Protein AF-Q8NNE2-F1 (afdb_monomer_lite)

Structure (mmCIF, N/CA/C/O backbone):
data_AF-Q8NNE2-F1
#
_entry.id   AF-Q8NNE2-F1
#
loop_
_atom_site.group_PDB
_atom_site.id
_atom_site.type_symbol
_atom_site.label_atom_id
_atom_site.label_alt_id
_atom_site.label_comp_id
_atom_site.label_asym_id
_atom_site.label_entity_id
_atom_site.label_seq_id
_atom_site.pdbx_PDB_ins_code
_atom_site.Cartn_x
_atom_site.Cartn_y
_atom_site.Cartn_z
_atom_site.occupancy
_atom_site.B_iso_or_equiv
_atom_site.auth_seq_id
_atom_site.auth_comp_id
_atom_site.auth_asym_id
_atom_site.auth_atom_id
_atom_site.pdbx_PDB_model_num
ATOM 1 N N . MET A 1 1 ? -17.918 -18.522 3.616 1.00 35.72 1 MET A N 1
ATOM 2 C CA . MET A 1 1 ? -18.935 -18.462 2.529 1.00 35.72 1 MET A CA 1
ATOM 3 C C . MET A 1 1 ? -20.181 -17.608 2.836 1.00 35.72 1 MET A C 1
ATOM 5 O O . MET A 1 1 ? -21.052 -17.502 1.987 1.00 35.72 1 MET A O 1
ATOM 9 N N . VAL A 1 2 ? -20.264 -16.925 3.989 1.00 32.44 2 VAL A N 1
ATOM 10 C CA . VAL A 1 2 ? -21.340 -15.948 4.290 1.00 32.44 2 VAL A CA 1
ATOM 11 C C . VAL A 1 2 ? -21.138 -14.619 3.533 1.00 32.44 2 VAL A C 1
ATOM 13 O O . VAL A 1 2 ? -22.090 -13.892 3.271 1.00 32.44 2 VAL A O 1
ATOM 16 N N . GLY A 1 3 ? -19.905 -14.327 3.098 1.00 35.28 3 GLY A N 1
ATOM 17 C CA . GLY A 1 3 ? -19.553 -13.096 2.382 1.00 35.28 3 GLY A CA 1
ATOM 18 C C . GLY A 1 3 ? -20.100 -12.976 0.953 1.00 35.28 3 GLY A C 1
ATOM 19 O O . GLY A 1 3 ? -20.358 -11.860 0.514 1.00 35.28 3 GLY A O 1
ATOM 20 N N . ILE A 1 4 ? -20.339 -14.090 0.246 1.00 35.59 4 ILE A N 1
ATOM 21 C CA . ILE A 1 4 ? -20.745 -14.058 -1.175 1.00 35.59 4 ILE A CA 1
ATOM 22 C C . ILE A 1 4 ? -22.215 -13.630 -1.327 1.00 35.59 4 ILE A C 1
ATOM 24 O O . ILE A 1 4 ? -22.552 -12.888 -2.245 1.00 35.59 4 ILE A O 1
ATOM 28 N N . ALA A 1 5 ? -23.087 -14.001 -0.384 1.00 35.62 5 ALA A N 1
ATOM 29 C CA . ALA A 1 5 ? -24.470 -13.521 -0.377 1.00 35.62 5 ALA A CA 1
ATOM 30 C C . ALA A 1 5 ? -24.609 -12.098 0.197 1.00 35.62 5 ALA A C 1
ATOM 32 O O . ALA A 1 5 ? -25.455 -11.330 -0.255 1.00 35.62 5 ALA A O 1
ATOM 33 N N . TYR A 1 6 ? -23.728 -11.708 1.127 1.00 37.75 6 TYR A N 1
ATOM 34 C CA . TYR A 1 6 ? -23.683 -10.364 1.729 1.00 37.75 6 TYR A CA 1
ATOM 35 C C . TYR A 1 6 ? -23.228 -9.259 0.758 1.00 37.75 6 TYR A C 1
ATOM 37 O O . TYR A 1 6 ? -23.426 -8.066 1.005 1.00 37.75 6 TYR A O 1
ATOM 45 N N . ALA A 1 7 ? -22.587 -9.642 -0.348 1.00 40.00 7 ALA A N 1
ATOM 46 C CA . ALA A 1 7 ? -22.127 -8.728 -1.387 1.00 40.00 7 ALA A CA 1
ATOM 47 C C . ALA A 1 7 ? -23.235 -8.306 -2.372 1.00 40.00 7 ALA A C 1
ATOM 49 O O . ALA A 1 7 ? -23.066 -7.302 -3.055 1.00 40.00 7 ALA A O 1
ATOM 50 N N . ARG A 1 8 ? -24.359 -9.038 -2.450 1.00 37.47 8 ARG A N 1
ATOM 51 C CA . ARG A 1 8 ? -25.297 -8.942 -3.587 1.00 37.47 8 ARG A CA 1
ATOM 52 C C . ARG A 1 8 ? -26.557 -8.094 -3.363 1.00 37.47 8 ARG A C 1
ATOM 54 O O . ARG A 1 8 ? -27.291 -7.894 -4.323 1.00 37.47 8 ARG A O 1
ATOM 61 N N . PHE A 1 9 ? -26.798 -7.582 -2.151 1.00 41.16 9 PHE A N 1
ATOM 62 C CA . PHE A 1 9 ? -27.976 -6.757 -1.823 1.00 41.16 9 PHE A CA 1
ATOM 63 C C . PHE A 1 9 ? -27.581 -5.516 -0.994 1.00 41.16 9 PHE A C 1
ATOM 65 O O . PHE A 1 9 ? -27.522 -5.599 0.234 1.00 41.16 9 PHE A O 1
ATOM 72 N N . PRO A 1 10 ? -27.252 -4.383 -1.641 1.00 43.00 10 PRO A N 1
ATOM 73 C CA . PRO A 1 10 ? -26.820 -3.158 -0.961 1.00 43.00 10 PRO A CA 1
ATOM 74 C C . PRO A 1 10 ? -27.948 -2.436 -0.200 1.00 43.00 10 PRO A C 1
ATOM 76 O O . PRO A 1 10 ? -27.681 -1.873 0.856 1.00 43.00 10 PRO A O 1
ATOM 79 N N . ASP A 1 11 ? -29.201 -2.526 -0.654 1.00 38.94 11 ASP A N 1
ATOM 80 C CA . ASP A 1 11 ? -30.321 -1.732 -0.108 1.00 38.94 11 ASP A CA 1
ATOM 81 C C . ASP A 1 11 ? -30.842 -2.207 1.261 1.00 38.94 11 ASP A C 1
ATOM 83 O O . ASP A 1 11 ? -31.672 -1.549 1.884 1.00 38.94 11 ASP A O 1
ATOM 87 N N . THR A 1 12 ? -30.368 -3.355 1.749 1.00 38.16 12 THR A N 1
ATOM 88 C CA . THR A 1 12 ? -30.750 -3.919 3.057 1.00 38.16 12 THR A CA 1
ATOM 89 C C . THR A 1 12 ? -29.580 -3.974 4.039 1.00 38.16 12 THR A C 1
ATOM 91 O O . THR A 1 12 ? -29.649 -4.689 5.041 1.00 38.16 12 THR A O 1
ATOM 94 N N . ARG A 1 13 ? -28.472 -3.288 3.733 1.00 43.78 13 ARG A N 1
ATOM 95 C CA . ARG A 1 13 ? -27.286 -3.261 4.590 1.00 43.78 13 ARG A CA 1
ATOM 96 C C . ARG A 1 13 ? -27.500 -2.337 5.781 1.00 43.78 13 ARG A C 1
ATOM 98 O O . ARG A 1 13 ? -27.656 -1.133 5.629 1.00 43.78 13 ARG A O 1
ATOM 105 N N . ASP A 1 14 ? -27.442 -2.921 6.970 1.00 39.22 14 ASP A N 1
ATOM 106 C CA . ASP A 1 14 ? -27.095 -2.188 8.179 1.00 39.22 14 ASP A CA 1
ATOM 107 C C . ASP A 1 14 ? -25.597 -2.403 8.431 1.00 39.22 14 ASP A C 1
ATOM 109 O O . ASP A 1 14 ? -25.171 -3.439 8.953 1.00 39.22 14 ASP A O 1
ATOM 113 N N . ASP A 1 15 ? -24.792 -1.433 7.998 1.00 42.75 15 ASP A N 1
ATOM 114 C CA . ASP A 1 15 ? -23.329 -1.459 8.097 1.00 42.75 15 ASP A CA 1
ATOM 115 C C . ASP A 1 15 ? -22.826 -1.397 9.557 1.00 42.75 15 ASP A C 1
ATOM 117 O O . ASP A 1 15 ? -21.630 -1.551 9.812 1.00 42.75 15 ASP A O 1
ATOM 121 N N . SER A 1 16 ? -23.726 -1.224 10.537 1.00 36.22 16 SER A N 1
ATOM 122 C CA . SER A 1 16 ? -23.410 -1.312 11.969 1.00 36.22 16 SER A CA 1
ATOM 123 C C . SER A 1 16 ? -23.377 -2.752 12.503 1.00 36.22 16 SER A C 1
ATOM 125 O O . SER A 1 16 ? -22.925 -3.003 13.629 1.00 36.22 16 SER A O 1
ATOM 127 N N . ILE A 1 17 ? -23.824 -3.730 11.707 1.00 36.81 17 ILE A N 1
ATOM 128 C CA . ILE A 1 17 ? -23.898 -5.133 12.110 1.00 36.81 17 ILE A CA 1
ATOM 129 C C . ILE A 1 17 ? -22.646 -5.866 11.626 1.00 36.81 17 ILE A C 1
ATOM 131 O O . ILE A 1 17 ? -22.472 -6.156 10.444 1.00 36.81 17 ILE A O 1
ATOM 135 N N . SER A 1 18 ? -21.772 -6.230 12.567 1.00 39.19 18 SER A N 1
ATOM 136 C CA . SER A 1 18 ? -20.627 -7.094 12.272 1.00 39.19 18 SER A CA 1
ATOM 137 C C . SER A 1 18 ? -21.086 -8.405 11.610 1.00 39.19 18 SER A C 1
ATOM 139 O O . SER A 1 18 ? -22.116 -8.974 11.982 1.00 39.19 18 SER A O 1
ATOM 141 N N . ARG A 1 19 ? -20.312 -8.937 10.649 1.00 41.41 19 ARG A N 1
ATOM 142 C CA . ARG A 1 19 ? -20.626 -10.207 9.951 1.00 41.41 19 ARG A CA 1
ATOM 143 C C . ARG A 1 19 ? -20.931 -11.365 10.919 1.00 41.41 19 ARG A C 1
ATOM 145 O O . ARG A 1 19 ? -21.767 -12.209 10.612 1.00 41.41 19 ARG A O 1
ATOM 152 N N . GLY A 1 20 ? -20.331 -11.363 12.113 1.00 37.78 20 GLY A N 1
ATOM 153 C CA . GLY A 1 20 ? -20.638 -12.306 13.196 1.00 37.78 20 GLY A CA 1
ATOM 154 C C . GLY A 1 20 ? -22.042 -12.141 13.796 1.00 37.78 20 GLY A C 1
ATOM 155 O O . GLY A 1 20 ? -22.729 -13.136 14.019 1.00 37.78 20 GLY A O 1
ATOM 156 N N . LYS A 1 21 ? -22.532 -10.906 13.985 1.00 39.72 21 LYS A N 1
ATOM 157 C CA . LYS A 1 21 ? -23.932 -10.658 14.376 1.00 39.72 21 LYS A CA 1
ATOM 158 C C . LYS A 1 21 ? -24.904 -11.045 13.264 1.00 39.72 21 LYS A C 1
ATOM 160 O O . LYS A 1 21 ? -25.947 -11.614 13.562 1.00 39.72 21 LYS A O 1
ATOM 165 N N . ALA A 1 22 ? -24.550 -10.799 12.004 1.00 43.94 22 ALA A N 1
ATOM 166 C CA . ALA A 1 22 ? -25.365 -11.197 10.861 1.00 43.94 22 ALA A CA 1
ATOM 167 C C . ALA A 1 22 ? -25.487 -12.724 10.732 1.00 43.94 22 ALA A C 1
ATOM 169 O O . ALA A 1 22 ? -26.582 -13.246 10.529 1.00 43.94 22 ALA A O 1
ATOM 170 N N . ARG A 1 23 ? -24.378 -13.448 10.934 1.00 44.88 23 ARG A N 1
ATOM 171 C CA . ARG A 1 23 ? -24.356 -14.915 10.995 1.00 44.88 23 ARG A CA 1
ATOM 172 C C . ARG A 1 23 ? -25.161 -15.440 12.186 1.00 44.88 23 ARG A C 1
ATOM 174 O O . ARG A 1 23 ? -26.013 -16.297 11.992 1.00 44.88 23 ARG A O 1
ATOM 181 N N . SER A 1 24 ? -24.990 -14.864 13.379 1.00 43.31 24 SER A N 1
ATOM 182 C CA . SER A 1 24 ? -25.758 -15.253 14.572 1.00 43.31 24 SER A CA 1
ATOM 183 C C . SER A 1 24 ? -27.263 -14.969 14.425 1.00 43.31 24 SER A C 1
ATOM 185 O O . SER A 1 24 ? -28.088 -15.762 14.872 1.00 43.31 24 SER A O 1
ATOM 187 N N . ALA A 1 25 ? -27.645 -13.878 13.755 1.00 46.97 25 ALA A N 1
ATOM 188 C CA . ALA A 1 25 ? -29.040 -13.558 13.444 1.00 46.97 25 ALA A CA 1
ATOM 189 C C . ALA A 1 25 ? -29.642 -14.517 12.400 1.00 46.97 25 ALA A C 1
ATOM 191 O O . ALA A 1 25 ? -30.791 -14.939 12.540 1.00 46.97 25 ALA A O 1
ATOM 192 N N . LEU A 1 26 ? -28.860 -14.910 11.389 1.00 49.53 26 LEU A N 1
ATOM 193 C CA . LEU A 1 26 ? -29.260 -15.886 10.372 1.00 49.53 26 LEU A CA 1
ATOM 194 C C . LEU A 1 26 ? -29.372 -17.307 10.952 1.00 49.53 26 LEU A C 1
ATOM 196 O O . LEU A 1 26 ? -30.302 -18.042 10.629 1.00 49.53 26 LEU A O 1
ATOM 200 N N . GLU A 1 27 ? -28.471 -17.690 11.857 1.00 50.84 27 GLU A N 1
ATOM 201 C CA . GLU A 1 27 ? -28.488 -18.984 12.548 1.00 50.84 27 GLU A CA 1
ATOM 202 C C . GLU A 1 27 ? -29.653 -19.109 13.543 1.00 50.84 27 GLU A C 1
ATOM 204 O O . GLU A 1 27 ? -30.189 -20.207 13.707 1.00 50.84 27 GLU A O 1
ATOM 209 N N . LYS A 1 28 ? -30.092 -18.001 14.154 1.00 50.19 28 LYS A N 1
ATOM 210 C CA . LYS A 1 28 ? -31.198 -17.970 15.128 1.00 50.19 28 LYS A CA 1
ATOM 211 C C . LYS A 1 28 ? -32.589 -17.795 14.508 1.00 50.19 28 LYS A C 1
ATOM 213 O O . LYS A 1 28 ? -33.575 -18.015 15.203 1.00 50.19 28 LYS A O 1
ATOM 218 N N . SER A 1 29 ? -32.693 -17.411 13.233 1.00 48.72 29 SER A N 1
ATOM 219 C CA . SER A 1 29 ? -33.980 -17.110 12.588 1.00 48.72 29 SER A CA 1
ATOM 220 C C . SER A 1 29 ? -34.378 -18.156 11.545 1.00 48.72 29 SER A C 1
ATOM 222 O O . SER A 1 29 ? -33.885 -18.159 10.415 1.00 48.72 29 SER A O 1
ATOM 224 N N . THR A 1 30 ? -35.329 -19.022 11.905 1.00 48.34 30 THR A N 1
ATOM 225 C CA . THR A 1 30 ? -35.891 -20.058 11.018 1.00 48.34 30 THR A CA 1
ATOM 226 C C . THR A 1 30 ? -36.495 -19.456 9.744 1.00 48.34 30 THR A C 1
ATOM 228 O O . THR A 1 30 ? -36.250 -19.954 8.648 1.00 48.34 30 THR A O 1
ATOM 231 N N . GLY A 1 31 ? -37.184 -18.315 9.858 1.00 45.06 31 GLY A N 1
ATOM 232 C CA . GLY A 1 31 ? -37.796 -17.636 8.711 1.00 45.06 31 GLY A CA 1
ATOM 233 C C . GLY A 1 31 ? -36.785 -17.032 7.728 1.00 45.06 31 GLY A C 1
ATOM 234 O O . GLY A 1 31 ? -37.042 -17.001 6.525 1.00 45.06 31 GLY A O 1
ATOM 235 N N . LEU A 1 32 ? -35.612 -16.581 8.196 1.00 50.09 32 LEU A N 1
ATOM 236 C CA . LEU A 1 32 ? -34.553 -16.130 7.284 1.00 50.09 32 LEU A CA 1
ATOM 237 C C . LEU A 1 32 ? -33.867 -17.306 6.582 1.00 50.09 32 LEU A C 1
ATOM 239 O O . LEU A 1 32 ? -33.559 -17.187 5.396 1.00 50.09 32 LEU A O 1
ATOM 243 N N . LYS A 1 33 ? -33.672 -18.439 7.268 1.00 51.03 33 LYS A N 1
ATOM 244 C CA . LYS A 1 33 ? -33.109 -19.654 6.655 1.00 51.03 33 LYS A CA 1
ATOM 245 C C . LYS A 1 33 ? -33.981 -20.164 5.510 1.00 51.03 33 LYS A C 1
ATOM 247 O O . LYS A 1 33 ? -33.463 -20.433 4.430 1.00 51.03 33 LYS A O 1
ATOM 252 N N . GLU A 1 34 ? -35.297 -20.222 5.708 1.00 51.50 34 GLU A N 1
ATOM 253 C CA . GLU A 1 34 ? -36.237 -20.654 4.667 1.00 51.50 34 GLU A CA 1
ATOM 254 C C . GLU A 1 34 ? -36.249 -19.716 3.455 1.00 51.50 34 GLU A C 1
ATOM 256 O O . GLU A 1 34 ? -36.267 -20.172 2.311 1.00 51.50 34 GLU A O 1
ATOM 261 N N . ARG A 1 35 ? -36.200 -18.396 3.678 1.00 51.66 35 ARG A N 1
ATOM 262 C CA . ARG A 1 35 ? -36.147 -17.408 2.587 1.00 51.66 35 ARG A CA 1
ATOM 263 C C . ARG A 1 35 ? -34.833 -17.473 1.813 1.00 51.66 35 ARG A C 1
ATOM 265 O O . ARG A 1 35 ? -34.844 -17.350 0.592 1.00 51.66 35 ARG A O 1
ATOM 272 N N . PHE A 1 36 ? -33.720 -17.700 2.505 1.00 48.88 36 PHE A N 1
ATOM 273 C CA . PHE A 1 36 ? -32.405 -17.839 1.887 1.00 48.88 36 PHE A CA 1
ATOM 274 C C . PHE A 1 36 ? -32.310 -19.120 1.043 1.00 48.88 36 PHE A C 1
ATOM 276 O O . PHE A 1 36 ? -31.910 -19.061 -0.119 1.00 48.88 36 PHE A O 1
ATOM 283 N N . ALA A 1 37 ? -32.780 -20.253 1.578 1.00 52.38 37 ALA A N 1
ATOM 284 C CA . ALA A 1 37 ? -32.845 -21.526 0.858 1.00 52.38 37 ALA A CA 1
ATOM 285 C C . ALA A 1 37 ? -33.755 -21.459 -0.383 1.00 52.38 37 ALA A C 1
ATOM 287 O O . ALA A 1 37 ? -33.447 -22.053 -1.413 1.00 52.38 37 ALA A O 1
ATOM 288 N N . ARG A 1 38 ? -34.843 -20.678 -0.320 1.00 50.53 38 ARG A N 1
ATOM 289 C CA . ARG A 1 38 ? -35.760 -20.462 -1.452 1.00 50.53 38 ARG A CA 1
ATOM 290 C C . ARG A 1 38 ? -35.133 -19.676 -2.608 1.00 50.53 38 ARG A C 1
ATOM 292 O O . ARG A 1 38 ? -35.577 -19.823 -3.741 1.00 50.53 38 ARG A O 1
ATOM 299 N N . HIS A 1 39 ? -34.150 -18.815 -2.345 1.00 42.72 39 HIS A N 1
ATOM 300 C CA . HIS A 1 39 ? -33.514 -17.982 -3.375 1.00 42.72 39 HIS A CA 1
ATOM 301 C C . HIS A 1 39 ? -32.156 -18.514 -3.844 1.00 42.72 39 HIS A C 1
ATOM 303 O O . HIS A 1 39 ? -31.723 -18.164 -4.939 1.00 42.72 39 HIS A O 1
ATOM 309 N N . PHE A 1 40 ? -31.510 -19.390 -3.067 1.00 42.44 40 PHE A N 1
ATOM 310 C CA . PHE A 1 40 ? -30.195 -19.951 -3.394 1.00 42.44 40 PHE A CA 1
ATOM 311 C C . PHE A 1 40 ? -30.113 -21.458 -3.069 1.00 42.44 40 PHE A C 1
ATOM 313 O O . PHE A 1 40 ? -29.367 -21.853 -2.172 1.00 42.44 40 PHE A O 1
ATOM 320 N N . PRO A 1 41 ? -30.843 -22.325 -3.797 1.00 42.91 41 PRO A N 1
ATOM 321 C CA . PRO A 1 41 ? -30.994 -23.745 -3.452 1.00 42.91 41 PRO A CA 1
ATOM 322 C C . PRO A 1 41 ? -29.710 -24.589 -3.580 1.00 42.91 41 PRO A C 1
ATOM 324 O O . PRO A 1 41 ? -29.676 -25.713 -3.090 1.00 42.91 41 PRO A O 1
ATOM 327 N N . ALA A 1 42 ? -28.652 -24.072 -4.217 1.00 32.91 42 ALA A N 1
ATOM 328 C CA . ALA A 1 42 ? -27.403 -24.802 -4.468 1.00 32.91 42 ALA A CA 1
ATOM 329 C C . ALA A 1 42 ? -26.282 -24.539 -3.439 1.00 32.91 42 ALA A C 1
ATOM 331 O O . ALA A 1 42 ? -25.216 -25.143 -3.533 1.00 32.91 42 ALA A O 1
ATOM 332 N N . ILE A 1 43 ? -26.484 -23.640 -2.467 1.00 35.41 43 ILE A N 1
ATOM 333 C CA . ILE A 1 43 ? -25.457 -23.292 -1.473 1.00 35.41 43 ILE A CA 1
ATOM 334 C C . ILE A 1 43 ? -25.764 -24.019 -0.159 1.00 35.41 43 ILE A C 1
ATOM 336 O O . ILE A 1 43 ? -26.641 -23.606 0.597 1.00 35.41 43 ILE A O 1
ATOM 340 N N . SER A 1 44 ? -25.017 -25.087 0.131 1.00 37.84 44 SER A N 1
ATOM 341 C CA . SER A 1 44 ? -24.996 -25.694 1.469 1.00 37.84 44 SER A CA 1
ATOM 342 C C . SER A 1 44 ? -24.055 -24.901 2.374 1.00 37.84 44 SER A C 1
ATOM 344 O O . SER A 1 44 ? -22.940 -24.578 1.973 1.00 37.84 44 SER A O 1
ATOM 346 N N . ILE A 1 45 ? -24.495 -24.570 3.590 1.00 40.75 45 ILE A N 1
ATOM 347 C CA . ILE A 1 45 ? -23.651 -23.923 4.603 1.00 40.75 45 ILE A CA 1
ATOM 348 C C . ILE A 1 45 ? -22.741 -25.011 5.196 1.00 40.75 45 ILE A C 1
ATOM 350 O O . ILE A 1 45 ? -23.266 -25.899 5.869 1.00 40.75 45 ILE A O 1
ATOM 354 N N . PRO A 1 46 ? -21.414 -24.997 4.965 1.00 37.25 46 PRO A N 1
ATOM 355 C CA . PRO A 1 46 ? -20.535 -25.952 5.625 1.00 37.25 46 PRO A CA 1
ATOM 356 C C . PRO A 1 46 ? -20.477 -25.652 7.127 1.00 37.25 46 PRO A C 1
ATOM 358 O O . PRO A 1 46 ? -20.416 -24.490 7.540 1.00 37.25 46 PRO A O 1
ATOM 361 N N . VAL A 1 47 ? -20.509 -26.713 7.933 1.00 37.28 47 VAL A N 1
ATOM 362 C CA . VAL A 1 47 ? -20.250 -26.651 9.375 1.00 37.28 47 VAL A CA 1
ATOM 363 C C . VAL A 1 47 ? -18.784 -26.261 9.562 1.00 37.28 47 VAL A C 1
ATOM 365 O O . VAL A 1 47 ? -17.889 -26.885 9.002 1.00 37.28 47 VAL A O 1
ATOM 368 N N . ASP A 1 48 ? -18.569 -25.177 10.290 1.00 40.25 48 ASP A N 1
ATOM 369 C CA . ASP A 1 48 ? -17.279 -24.524 10.491 1.00 40.25 48 ASP A CA 1
ATOM 370 C C . ASP A 1 48 ? -16.543 -25.191 11.665 1.00 40.25 48 ASP A C 1
ATOM 372 O O . ASP A 1 48 ? -17.083 -25.227 12.772 1.00 40.25 48 ASP A O 1
ATOM 376 N N . THR A 1 49 ? -15.355 -25.760 11.432 1.00 35.91 49 THR A N 1
ATOM 377 C CA . THR A 1 49 ? -14.543 -26.463 12.449 1.00 35.91 49 THR A CA 1
ATOM 378 C C . THR A 1 49 ? -13.546 -25.559 13.184 1.00 35.91 49 THR A C 1
ATOM 380 O O . THR A 1 49 ? -12.681 -26.066 13.882 1.00 35.91 49 THR A O 1
ATOM 383 N N . GLY A 1 50 ? -13.679 -24.231 13.097 1.00 36.00 50 GLY A N 1
ATOM 384 C CA . GLY A 1 50 ? -13.198 -23.323 14.148 1.00 36.00 50 GLY A CA 1
ATOM 385 C C . GLY A 1 50 ? -11.697 -23.008 14.229 1.00 36.00 50 GLY A C 1
ATOM 386 O O . GLY A 1 50 ? -11.318 -22.293 15.151 1.00 36.00 50 GLY A O 1
ATOM 387 N N . ASP A 1 51 ? -10.857 -23.450 13.289 1.00 30.75 51 ASP A N 1
ATOM 388 C CA . ASP A 1 51 ? -9.390 -23.303 13.419 1.00 30.75 51 ASP A CA 1
ATOM 389 C C . ASP A 1 51 ? -8.750 -22.149 12.619 1.00 30.75 51 ASP A C 1
ATOM 391 O O . ASP A 1 51 ? -7.553 -21.897 12.750 1.00 30.75 51 ASP A O 1
ATOM 395 N N . ALA A 1 52 ? -9.514 -21.382 11.836 1.00 36.00 52 ALA A N 1
ATOM 396 C CA . ALA A 1 52 ? -9.021 -20.147 11.222 1.00 36.00 52 ALA A CA 1
ATOM 397 C C . ALA A 1 52 ? -9.643 -18.947 11.943 1.00 36.00 52 ALA A C 1
ATOM 399 O O . ALA A 1 52 ? -10.823 -18.648 11.771 1.00 36.00 52 ALA A O 1
ATOM 400 N N . ALA A 1 53 ? -8.863 -18.268 12.784 1.00 33.47 53 ALA A N 1
ATOM 401 C CA . ALA A 1 53 ? -9.292 -17.025 13.409 1.00 33.47 53 ALA A CA 1
ATOM 402 C C . ALA A 1 53 ? -9.526 -15.963 12.318 1.00 33.47 53 ALA A C 1
ATOM 404 O O . ALA A 1 53 ? -8.586 -15.321 11.857 1.00 33.47 53 ALA A O 1
ATOM 405 N N . ASP A 1 54 ? -10.784 -15.792 11.905 1.00 34.41 54 ASP A N 1
ATOM 406 C CA . ASP A 1 54 ? -11.253 -14.679 11.078 1.00 34.41 54 ASP A CA 1
ATOM 407 C C . ASP A 1 54 ? -10.966 -13.366 11.829 1.00 34.41 54 ASP A C 1
ATOM 409 O O . ASP A 1 54 ? -11.765 -12.891 12.645 1.00 34.41 54 ASP A O 1
ATOM 413 N N . ILE A 1 55 ? -9.792 -12.778 11.594 1.00 36.53 55 ILE A N 1
ATOM 414 C CA . ILE A 1 55 ? -9.454 -11.447 12.093 1.00 36.53 55 ILE A CA 1
ATOM 415 C C . ILE A 1 55 ? -10.443 -10.479 11.440 1.00 36.53 55 ILE A C 1
ATOM 417 O O . ILE A 1 55 ? -10.473 -10.311 10.222 1.00 36.53 55 ILE A O 1
ATOM 421 N N . LEU A 1 56 ? -11.284 -9.848 12.261 1.00 40.84 56 LEU A N 1
ATOM 422 C CA . LEU A 1 56 ? -12.112 -8.717 11.853 1.00 40.84 56 LEU A CA 1
ATOM 423 C C . LEU A 1 56 ? -11.200 -7.682 11.188 1.00 40.84 56 LEU A C 1
ATOM 425 O O . LEU A 1 56 ? -10.447 -6.990 11.876 1.00 40.84 56 LEU A O 1
ATOM 429 N N . VAL A 1 57 ? -11.278 -7.546 9.865 1.00 49.56 57 VAL A N 1
ATOM 430 C CA . VAL A 1 57 ? -10.670 -6.398 9.197 1.00 49.56 57 VAL A CA 1
ATOM 431 C C . VAL A 1 57 ? -11.454 -5.179 9.653 1.00 49.56 57 VAL A C 1
ATOM 433 O O . VAL A 1 57 ? -12.583 -4.932 9.229 1.00 49.56 57 VAL A O 1
ATOM 436 N N . SER A 1 58 ? -10.886 -4.481 10.631 1.00 60.25 58 SER A N 1
ATOM 437 C CA . SER A 1 58 ? -11.402 -3.206 11.096 1.00 60.25 58 SER A CA 1
ATOM 438 C C . SER A 1 58 ? -11.359 -2.205 9.941 1.00 60.25 58 SER A C 1
ATOM 440 O O . SER A 1 58 ? -10.487 -2.277 9.078 1.00 60.25 58 SER A O 1
ATOM 442 N N . GLY A 1 59 ? -12.356 -1.323 9.874 1.00 83.38 59 GLY A N 1
ATOM 443 C CA . GLY A 1 59 ? -12.491 -0.385 8.764 1.00 83.38 59 GLY A CA 1
ATOM 444 C C . GLY A 1 59 ? -11.216 0.428 8.537 1.00 83.38 59 GLY A C 1
ATOM 445 O O . GLY A 1 59 ? -10.594 0.886 9.495 1.00 83.38 59 GLY A O 1
ATOM 446 N N . TRP A 1 60 ? -10.851 0.603 7.269 1.00 89.81 60 TRP A N 1
ATOM 447 C CA . TRP A 1 60 ? -9.677 1.365 6.855 1.00 89.81 60 TRP A CA 1
ATOM 448 C C . TRP A 1 60 ? -10.012 2.851 6.741 1.00 89.81 60 TRP A C 1
ATOM 450 O O . TRP A 1 60 ? -11.073 3.207 6.230 1.00 89.81 60 TRP A O 1
ATOM 460 N N . TRP A 1 61 ? -9.109 3.730 7.164 1.00 92.50 61 TRP A N 1
ATOM 461 C CA . TRP A 1 61 ? -9.210 5.173 6.926 1.00 92.50 61 TRP A CA 1
ATOM 462 C C . TRP A 1 61 ? -7.893 5.736 6.405 1.00 92.50 61 TRP A C 1
ATOM 464 O O . TRP A 1 61 ? -6.825 5.173 6.626 1.00 92.50 61 TRP A O 1
ATOM 474 N N . LEU A 1 62 ? -7.966 6.886 5.736 1.00 94.50 62 LEU A N 1
ATOM 475 C CA . LEU A 1 62 ? -6.785 7.625 5.298 1.00 94.50 62 LEU A CA 1
ATOM 476 C C . LEU A 1 62 ? -6.039 8.206 6.505 1.00 94.50 62 LEU A C 1
ATOM 478 O O . LEU A 1 62 ? -6.645 8.937 7.296 1.00 94.50 62 LEU A O 1
ATOM 482 N N . SER A 1 63 ? -4.743 7.918 6.636 1.00 93.31 63 SER A N 1
ATOM 483 C CA . SER A 1 63 ? -3.910 8.476 7.706 1.00 93.31 63 SER A CA 1
ATOM 484 C C . SER A 1 63 ? -3.951 10.011 7.688 1.00 93.31 63 SER A C 1
ATOM 486 O O . SER A 1 63 ? -4.065 10.635 6.633 1.00 93.31 63 SER A O 1
ATOM 488 N N . GLY A 1 64 ? -3.963 10.630 8.870 1.00 88.62 64 GLY A N 1
ATOM 489 C CA . GLY A 1 64 ? -4.109 12.084 9.027 1.00 88.62 64 GLY A CA 1
ATOM 490 C C . GLY A 1 64 ? -5.516 12.647 8.765 1.00 88.62 64 GLY A C 1
ATOM 491 O O . GLY A 1 64 ? -5.742 13.839 8.969 1.00 88.62 64 GLY A O 1
ATOM 492 N N . SER A 1 65 ? -6.491 11.827 8.353 1.00 88.38 65 SER A N 1
ATOM 493 C CA . SER A 1 65 ? -7.890 12.255 8.194 1.00 88.38 65 SER A CA 1
ATOM 494 C C . SER A 1 65 ? -8.709 12.100 9.487 1.00 88.38 65 SER A C 1
ATOM 496 O O . SER A 1 65 ? -8.251 11.532 10.478 1.00 88.38 65 SER A O 1
ATOM 498 N N . LYS A 1 66 ? -9.974 12.549 9.478 1.00 82.50 66 LYS A N 1
ATOM 499 C CA . LYS A 1 66 ? -10.927 12.432 10.607 1.00 82.50 66 LYS A CA 1
ATOM 500 C C . LYS A 1 66 ? -11.388 10.985 10.917 1.00 82.50 66 LYS A C 1
ATOM 502 O O . LYS A 1 66 ? -12.511 10.796 11.369 1.00 82.50 66 LYS A O 1
ATOM 507 N N . LYS A 1 67 ? -10.560 9.962 10.665 1.00 84.19 67 LYS A N 1
ATOM 508 C CA . LYS A 1 67 ? -10.870 8.524 10.830 1.00 84.19 67 LYS A CA 1
ATOM 509 C C . LYS A 1 67 ? -12.206 8.098 10.202 1.00 84.19 67 LYS A C 1
ATOM 511 O O . LYS A 1 67 ? -12.897 7.220 10.716 1.00 84.19 67 LYS A O 1
ATOM 516 N N . LYS A 1 68 ? -12.584 8.719 9.077 1.00 86.06 68 LYS A N 1
ATOM 517 C CA . LYS A 1 68 ? -13.731 8.265 8.284 1.00 86.06 68 LYS A CA 1
ATOM 518 C C . LYS A 1 68 ? -13.370 6.903 7.694 1.00 86.06 68 LYS A C 1
ATOM 520 O O . LYS A 1 68 ? -12.438 6.824 6.897 1.00 86.06 68 LYS A O 1
ATOM 525 N N . ILE A 1 69 ? -14.116 5.868 8.074 1.00 85.25 69 ILE A N 1
ATOM 526 C CA . ILE A 1 69 ? -13.982 4.541 7.473 1.00 85.25 69 ILE A CA 1
ATOM 527 C C . ILE A 1 69 ? -14.368 4.638 5.997 1.00 85.25 69 ILE A C 1
ATOM 529 O O . ILE A 1 69 ? -15.414 5.193 5.658 1.00 85.25 69 ILE A O 1
ATOM 533 N N . LEU A 1 70 ? -13.502 4.115 5.138 1.00 78.19 70 LEU A N 1
ATOM 534 C CA . LEU A 1 70 ? -13.689 4.066 3.701 1.00 78.19 70 LEU A CA 1
ATOM 535 C C . LEU A 1 70 ? -14.102 2.658 3.280 1.00 78.19 70 LEU A C 1
ATOM 537 O O . LEU A 1 70 ? -13.581 1.651 3.763 1.00 78.19 70 LEU A O 1
ATOM 541 N N . THR A 1 71 ? -15.031 2.597 2.338 1.00 79.19 71 THR A N 1
ATOM 542 C CA . THR A 1 71 ? -15.361 1.367 1.623 1.00 79.19 71 THR A CA 1
ATOM 543 C C . THR A 1 71 ? -14.232 0.980 0.663 1.00 79.19 71 THR A C 1
ATOM 545 O O . THR A 1 71 ? -13.445 1.822 0.227 1.00 79.19 71 THR A O 1
ATOM 548 N N . ALA A 1 72 ? -14.177 -0.293 0.259 1.00 74.94 72 ALA A N 1
ATOM 549 C CA . ALA A 1 72 ? -13.205 -0.750 -0.739 1.00 74.94 72 ALA A CA 1
ATOM 550 C C . ALA A 1 72 ? -13.308 0.033 -2.066 1.00 74.94 72 ALA A C 1
ATOM 552 O O . ALA A 1 72 ? -12.288 0.364 -2.663 1.00 74.94 72 ALA A O 1
ATOM 553 N N . ALA A 1 73 ? -14.526 0.392 -2.491 1.00 75.94 73 ALA A N 1
ATOM 554 C CA . ALA A 1 73 ? -14.757 1.182 -3.702 1.00 75.94 73 ALA A CA 1
ATOM 555 C C . ALA A 1 73 ? -14.252 2.631 -3.570 1.00 75.94 73 ALA A C 1
ATOM 557 O O . ALA A 1 73 ? -13.643 3.162 -4.501 1.00 75.94 73 ALA A O 1
ATOM 558 N N . GLU A 1 74 ? -14.453 3.268 -2.409 1.00 81.75 74 GLU A N 1
ATOM 559 C CA . GLU A 1 74 ? -13.889 4.596 -2.125 1.00 81.75 74 GLU A CA 1
ATOM 560 C C . GLU A 1 74 ? -12.356 4.560 -2.122 1.00 81.75 74 GLU A C 1
ATOM 562 O O . GLU A 1 74 ? -11.726 5.481 -2.637 1.00 81.75 74 GLU A O 1
ATOM 567 N N . ILE A 1 75 ? -11.747 3.491 -1.599 1.00 83.88 75 ILE A N 1
ATOM 568 C CA . ILE A 1 75 ? -10.288 3.325 -1.592 1.00 83.88 75 ILE A CA 1
ATOM 569 C C . ILE A 1 75 ? -9.742 3.078 -3.005 1.00 83.88 75 ILE A C 1
ATOM 571 O O . ILE A 1 75 ? -8.740 3.678 -3.385 1.00 83.88 75 ILE A O 1
ATOM 575 N N . GLN A 1 76 ? -10.405 2.261 -3.825 1.00 80.31 76 GLN A N 1
ATOM 576 C CA . GLN A 1 76 ? -10.019 2.101 -5.232 1.00 80.31 76 GLN A CA 1
ATOM 577 C C . GLN A 1 76 ? -10.112 3.428 -5.992 1.00 80.31 76 GLN A C 1
ATOM 579 O O . GLN A 1 76 ? -9.173 3.812 -6.687 1.00 80.31 76 GLN A O 1
ATOM 584 N N . THR A 1 77 ? -11.207 4.169 -5.803 1.00 83.44 77 THR A N 1
ATOM 585 C CA . THR A 1 77 ? -11.393 5.500 -6.404 1.00 83.44 77 THR A CA 1
ATOM 586 C C . THR A 1 77 ? -10.313 6.475 -5.938 1.00 83.44 77 THR A C 1
ATOM 588 O O . THR A 1 77 ? -9.770 7.230 -6.743 1.00 83.44 77 THR A O 1
ATOM 591 N N . LEU A 1 78 ? -9.955 6.440 -4.650 1.00 88.69 78 LEU A N 1
ATOM 592 C CA . LEU A 1 78 ? -8.845 7.215 -4.102 1.00 88.69 78 LEU A CA 1
ATOM 593 C C . LEU A 1 78 ? -7.548 6.923 -4.869 1.00 88.69 78 LEU A C 1
ATOM 595 O O . LEU A 1 78 ? -6.918 7.869 -5.335 1.00 88.69 78 LEU A O 1
ATOM 599 N N . PHE A 1 79 ? -7.172 5.654 -5.046 1.00 86.56 79 PHE A N 1
ATOM 600 C CA . PHE A 1 79 ? -5.936 5.286 -5.747 1.00 86.56 79 PHE A CA 1
ATOM 601 C C . PHE A 1 79 ? -5.951 5.636 -7.236 1.00 86.56 79 PHE A C 1
ATOM 603 O O . PHE A 1 79 ? -4.954 6.145 -7.746 1.00 86.56 79 PHE A O 1
ATOM 610 N N . ILE A 1 80 ? -7.085 5.468 -7.918 1.00 85.50 80 ILE A N 1
ATOM 611 C CA . ILE A 1 80 ? -7.253 5.920 -9.308 1.00 85.50 80 ILE A CA 1
ATOM 612 C C . ILE A 1 80 ? -7.034 7.438 -9.411 1.00 85.50 80 ILE A C 1
ATOM 614 O O . ILE A 1 80 ? -6.307 7.909 -10.285 1.00 85.50 80 ILE A O 1
ATOM 618 N N . ASN A 1 81 ? -7.582 8.216 -8.475 1.00 85.44 81 ASN A N 1
ATOM 619 C CA . ASN A 1 81 ? -7.372 9.664 -8.440 1.00 85.44 81 ASN A CA 1
ATOM 620 C C . ASN A 1 81 ? -5.912 10.038 -8.122 1.00 85.44 81 ASN A C 1
ATOM 622 O O . ASN A 1 81 ? -5.405 11.032 -8.648 1.00 85.44 81 ASN A O 1
ATOM 626 N N . ARG A 1 82 ? -5.217 9.257 -7.280 1.00 85.12 82 ARG A N 1
ATOM 627 C CA . ARG A 1 82 ? -3.784 9.461 -7.000 1.00 85.12 82 ARG A CA 1
ATOM 628 C C . ARG A 1 82 ? -2.928 9.284 -8.246 1.00 85.12 82 ARG A C 1
ATOM 630 O O . ARG A 1 82 ? -2.083 10.134 -8.510 1.00 85.12 82 ARG A O 1
ATOM 637 N N . LEU A 1 83 ? -3.213 8.257 -9.041 1.00 84.75 83 LEU A N 1
ATOM 638 C CA . LEU A 1 83 ? -2.524 8.009 -10.306 1.00 84.75 83 LEU A CA 1
ATOM 639 C C . LEU A 1 83 ? -2.670 9.162 -11.299 1.00 84.75 83 LEU A C 1
ATOM 641 O O . LEU A 1 83 ? -1.698 9.518 -11.957 1.00 84.75 83 LEU A O 1
ATOM 645 N N . ALA A 1 84 ? -3.857 9.770 -11.381 1.00 84.81 84 ALA A N 1
ATOM 646 C CA . ALA A 1 84 ? -4.106 10.856 -12.322 1.00 84.81 84 ALA A CA 1
ATOM 647 C C . ALA A 1 84 ? -3.320 12.129 -11.965 1.00 84.81 84 ALA A C 1
ATOM 649 O O . ALA A 1 84 ? -2.564 12.646 -12.784 1.00 84.81 84 ALA A O 1
ATOM 650 N N . THR A 1 85 ? -3.503 12.654 -10.751 1.00 80.75 85 THR A N 1
ATOM 651 C CA . THR A 1 85 ? -2.961 13.975 -10.366 1.00 80.75 85 THR A CA 1
ATOM 652 C C . THR A 1 85 ? -2.650 14.116 -8.878 1.00 80.75 85 THR A C 1
ATOM 654 O O . THR A 1 85 ? -2.242 15.187 -8.431 1.00 80.75 85 THR A O 1
ATOM 657 N N . GLY A 1 86 ? -2.857 13.069 -8.079 1.00 81.00 86 GLY A N 1
ATOM 658 C CA . GLY A 1 86 ? -2.696 13.166 -6.635 1.00 81.00 86 GLY A CA 1
ATOM 659 C C . GLY A 1 86 ? -1.253 12.992 -6.143 1.00 81.00 86 GLY A C 1
ATOM 660 O O . GLY A 1 86 ? -0.332 12.779 -6.938 1.00 81.00 86 GLY A O 1
ATOM 661 N N . PRO A 1 87 ? -1.075 13.071 -4.809 1.00 86.12 87 PRO A N 1
ATOM 662 C CA . PRO A 1 87 ? 0.137 12.665 -4.112 1.00 86.12 87 PRO A CA 1
ATOM 663 C C . PRO A 1 87 ? 0.604 11.267 -4.509 1.00 86.12 87 PRO A C 1
ATOM 665 O O . PRO A 1 87 ? -0.212 10.370 -4.733 1.00 86.12 87 PRO A O 1
ATOM 668 N N . LEU A 1 88 ? 1.924 11.106 -4.544 1.00 90.88 88 LEU A N 1
ATOM 669 C CA . LEU A 1 88 ? 2.600 9.864 -4.910 1.00 90.88 88 LEU A CA 1
ATOM 670 C C . LEU A 1 88 ? 2.723 8.875 -3.748 1.00 90.88 88 LEU A C 1
ATOM 672 O O . LEU A 1 88 ? 2.932 7.693 -3.989 1.00 90.88 88 LEU A O 1
ATOM 676 N N . SER A 1 89 ? 2.515 9.336 -2.514 1.00 94.62 89 SER A N 1
ATOM 677 C CA . SER A 1 89 ? 2.414 8.512 -1.310 1.00 94.62 89 SER A CA 1
ATOM 678 C C . SER A 1 89 ? 0.990 8.558 -0.752 1.00 94.62 89 SER A C 1
ATOM 680 O O . SER A 1 89 ? 0.277 9.564 -0.836 1.00 94.62 89 SER A O 1
ATOM 682 N N . THR A 1 90 ? 0.515 7.433 -0.226 1.00 95.06 90 THR A N 1
ATOM 683 C CA . THR A 1 90 ? -0.761 7.321 0.485 1.00 95.06 90 THR A CA 1
ATOM 684 C C . THR A 1 90 ? -0.657 6.243 1.557 1.00 95.06 90 THR A C 1
ATOM 686 O O . THR A 1 90 ? -0.228 5.126 1.282 1.00 95.06 90 THR A O 1
ATOM 689 N N . GLN A 1 91 ? -1.110 6.560 2.772 1.00 95.94 91 GLN A N 1
ATOM 690 C CA . GLN A 1 91 ? -1.166 5.615 3.886 1.00 95.94 91 GLN A CA 1
ATOM 691 C C . GLN A 1 91 ? -2.599 5.435 4.385 1.00 95.94 91 GLN A C 1
ATOM 693 O O . GLN A 1 91 ? -3.292 6.411 4.685 1.00 95.94 91 GLN A O 1
ATOM 698 N N . LEU A 1 92 ? -3.029 4.183 4.518 1.00 95.06 92 LEU A N 1
ATOM 699 C CA . LEU A 1 92 ? -4.274 3.800 5.176 1.00 95.06 92 LEU A CA 1
ATOM 700 C C . LEU A 1 92 ? -3.977 3.101 6.500 1.00 95.06 92 LEU A C 1
ATOM 702 O O . LEU A 1 92 ? -2.957 2.430 6.641 1.00 95.06 92 LEU A O 1
ATOM 706 N N . GLU A 1 93 ? -4.883 3.231 7.460 1.00 94.12 93 GLU A N 1
ATOM 707 C CA . GLU A 1 93 ? -4.738 2.662 8.798 1.00 94.12 93 GLU A CA 1
ATOM 708 C C . GLU A 1 93 ? -6.024 1.986 9.258 1.00 94.12 93 GLU A C 1
ATOM 710 O O . GLU A 1 93 ? -7.115 2.284 8.770 1.00 94.12 93 GLU A O 1
ATOM 715 N N . THR A 1 94 ? -5.876 1.094 10.230 1.00 87.88 94 THR A N 1
ATOM 716 C CA . THR A 1 94 ? -6.972 0.349 10.852 1.00 87.88 94 THR A CA 1
ATOM 717 C C . THR A 1 94 ? -6.956 0.508 12.371 1.00 87.88 94 THR A C 1
ATOM 719 O O . THR A 1 94 ? -5.949 0.899 12.969 1.00 87.88 94 THR A O 1
ATOM 722 N N . ALA A 1 95 ? -8.066 0.172 13.035 1.00 85.81 95 ALA A N 1
ATOM 723 C CA . ALA A 1 95 ? -8.178 0.269 14.497 1.00 85.81 95 ALA A CA 1
ATOM 724 C C . ALA A 1 95 ? -7.292 -0.743 15.222 1.00 85.81 95 ALA A C 1
ATOM 726 O O . ALA A 1 95 ? -6.898 -0.509 16.361 1.00 85.81 95 ALA A O 1
ATOM 727 N N . THR A 1 96 ? -6.954 -1.842 14.551 1.00 83.25 96 THR A N 1
ATOM 728 C CA . THR A 1 96 ? -6.032 -2.859 15.058 1.00 83.25 96 THR A CA 1
ATOM 729 C C . THR A 1 96 ? -4.567 -2.442 14.943 1.00 83.25 96 THR A C 1
ATOM 731 O O . THR A 1 96 ? -3.720 -3.110 15.525 1.00 83.25 96 THR A O 1
ATOM 734 N N . GLY A 1 97 ? -4.259 -1.345 14.241 1.00 88.12 97 GLY A N 1
ATOM 735 C CA . GLY A 1 97 ? -2.902 -0.822 14.075 1.00 88.12 97 GLY A CA 1
ATOM 736 C C . GLY A 1 97 ? -2.192 -1.266 12.794 1.00 88.12 97 GLY A C 1
ATOM 737 O O . GLY A 1 97 ? -1.020 -0.938 12.633 1.00 88.12 97 GLY A O 1
ATOM 738 N N . LEU A 1 98 ? -2.870 -1.980 11.884 1.00 92.12 98 LEU A N 1
ATOM 739 C CA . LEU A 1 98 ? -2.332 -2.235 10.541 1.00 92.12 98 LEU A CA 1
ATOM 740 C C . LEU A 1 98 ? -2.191 -0.917 9.786 1.00 92.12 98 LEU A C 1
ATOM 742 O O . LEU A 1 98 ? -3.090 -0.069 9.862 1.00 92.12 98 LEU A O 1
ATOM 746 N N . LYS A 1 99 ? -1.108 -0.791 9.018 1.00 95.50 99 LYS A N 1
ATOM 747 C CA . LYS A 1 99 ? -0.873 0.329 8.104 1.00 95.50 99 LYS A CA 1
ATOM 748 C C . LYS A 1 99 ? -0.571 -0.195 6.708 1.00 95.50 99 LYS A C 1
ATOM 750 O O . LYS A 1 99 ? 0.317 -1.022 6.546 1.00 95.50 99 LYS A O 1
ATOM 755 N N . LEU A 1 100 ? -1.294 0.302 5.714 1.00 96.06 100 LEU A N 1
ATOM 756 C CA . LEU A 1 100 ? -1.051 0.023 4.303 1.00 96.06 100 LEU A CA 1
ATOM 757 C C . LEU A 1 100 ? -0.454 1.277 3.677 1.00 96.06 100 LEU A C 1
ATOM 759 O O . LEU A 1 100 ? -1.151 2.281 3.530 1.00 96.06 100 LEU A O 1
ATOM 763 N N . GLN A 1 101 ? 0.827 1.217 3.340 1.00 96.25 101 GLN A N 1
ATOM 764 C CA . GLN A 1 101 ? 1.538 2.280 2.649 1.00 96.25 101 GLN A CA 1
ATOM 765 C C . GLN A 1 101 ? 1.621 1.945 1.163 1.00 96.25 101 GLN A C 1
ATOM 767 O O . GLN A 1 101 ? 1.984 0.834 0.781 1.00 96.25 101 GLN A O 1
ATOM 772 N N . VAL A 1 102 ? 1.279 2.915 0.325 1.00 96.50 102 VAL A N 1
ATOM 773 C CA . VAL A 1 102 ? 1.363 2.800 -1.127 1.00 96.50 102 VAL A CA 1
ATOM 774 C C . VAL A 1 102 ? 2.125 3.999 -1.657 1.00 96.50 102 VAL A C 1
ATOM 776 O O . VAL A 1 102 ? 1.741 5.140 -1.398 1.00 96.50 102 VAL A O 1
ATOM 779 N N . VAL A 1 103 ? 3.185 3.728 -2.412 1.00 95.69 103 VAL A N 1
ATOM 780 C CA . VAL A 1 103 ? 4.000 4.740 -3.086 1.00 95.69 103 VAL A CA 1
ATOM 781 C C . VAL A 1 103 ? 4.003 4.433 -4.575 1.00 95.69 103 VAL A C 1
ATOM 783 O O . VAL A 1 103 ? 4.134 3.275 -4.966 1.00 95.69 103 VAL A O 1
ATOM 786 N N . THR A 1 104 ? 3.846 5.437 -5.428 1.00 94.38 104 THR A N 1
ATOM 787 C CA . THR A 1 104 ? 3.788 5.250 -6.879 1.00 94.38 104 THR A CA 1
ATOM 788 C C . THR A 1 104 ? 4.588 6.306 -7.618 1.00 94.38 104 THR A C 1
ATOM 790 O O . THR A 1 104 ? 4.560 7.472 -7.251 1.00 94.38 104 THR A O 1
ATOM 793 N N . ASN A 1 105 ? 5.240 5.913 -8.708 1.00 92.88 105 ASN A N 1
ATOM 794 C CA . ASN A 1 105 ? 5.810 6.834 -9.693 1.00 92.88 105 ASN A CA 1
ATOM 795 C C . ASN A 1 105 ? 4.862 7.043 -10.898 1.00 92.88 105 ASN A C 1
ATOM 797 O O . ASN A 1 105 ? 5.269 7.560 -11.933 1.00 92.88 105 ASN A O 1
ATOM 801 N N . ARG A 1 106 ? 3.589 6.634 -10.758 1.00 90.31 106 ARG A N 1
ATOM 802 C CA . ARG A 1 106 ? 2.526 6.575 -11.785 1.00 90.31 106 ARG A CA 1
ATOM 803 C C . ARG A 1 106 ? 2.709 5.534 -12.889 1.00 90.31 106 ARG A C 1
ATOM 805 O O . ARG A 1 106 ? 1.814 5.391 -13.717 1.00 90.31 106 ARG A O 1
ATOM 812 N N . GLU A 1 107 ? 3.791 4.769 -12.872 1.00 91.25 107 GLU A N 1
ATOM 813 C CA . GLU A 1 107 ? 3.969 3.601 -13.744 1.00 91.25 107 GLU A CA 1
ATOM 814 C C . GLU A 1 107 ? 3.805 2.301 -12.954 1.00 91.25 107 GLU A C 1
ATOM 816 O O . GLU A 1 107 ? 3.156 1.353 -13.404 1.00 91.25 107 GLU A O 1
ATOM 821 N N . ARG A 1 108 ? 4.371 2.273 -11.746 1.00 95.00 108 ARG A N 1
ATOM 822 C CA . ARG A 1 108 ? 4.363 1.139 -10.823 1.00 95.00 108 ARG A CA 1
ATOM 823 C C . ARG A 1 108 ? 4.022 1.602 -9.413 1.00 95.00 108 ARG A C 1
ATOM 825 O O . ARG A 1 108 ? 4.050 2.799 -9.100 1.00 95.00 108 ARG A O 1
ATOM 832 N N . MET A 1 109 ? 3.668 0.651 -8.559 1.00 96.25 109 MET A N 1
ATOM 833 C CA . MET A 1 109 ? 3.392 0.903 -7.149 1.00 96.25 109 MET A CA 1
ATOM 834 C C . MET A 1 109 ? 4.242 0.004 -6.263 1.00 96.25 109 MET A C 1
ATOM 836 O O . MET A 1 109 ? 4.321 -1.200 -6.490 1.00 96.25 109 MET A O 1
ATOM 840 N N . LYS A 1 110 ? 4.810 0.579 -5.207 1.00 97.19 110 LYS A N 1
ATOM 841 C CA . LYS A 1 110 ? 5.272 -0.168 -4.044 1.00 97.19 110 LYS A CA 1
ATOM 842 C C . LYS A 1 110 ? 4.134 -0.225 -3.038 1.00 97.19 110 LYS A C 1
ATOM 844 O O . LYS A 1 110 ? 3.606 0.818 -2.649 1.00 97.19 110 LYS A O 1
ATOM 849 N N . ILE A 1 111 ? 3.743 -1.432 -2.643 1.00 97.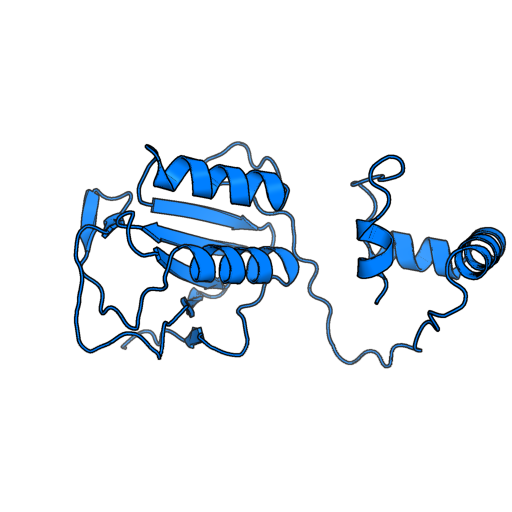56 111 ILE A N 1
ATOM 850 C CA . ILE A 1 111 ? 2.699 -1.655 -1.641 1.00 97.56 111 ILE A CA 1
ATOM 851 C C . ILE A 1 111 ? 3.339 -2.334 -0.449 1.00 97.56 111 ILE A C 1
ATOM 853 O O . ILE A 1 111 ? 3.782 -3.468 -0.582 1.00 97.56 111 ILE A O 1
ATOM 857 N N . THR A 1 112 ? 3.307 -1.676 0.702 1.00 97.56 112 THR A N 1
ATOM 858 C CA . THR A 1 112 ? 3.849 -2.191 1.957 1.00 97.56 112 THR A CA 1
ATOM 859 C C . THR A 1 112 ? 2.733 -2.315 2.984 1.00 97.56 112 THR A C 1
ATOM 861 O O . THR A 1 112 ? 1.995 -1.360 3.234 1.00 97.56 112 THR A O 1
ATOM 864 N N . LEU A 1 113 ? 2.612 -3.482 3.612 1.00 96.19 113 LEU A N 1
ATOM 865 C CA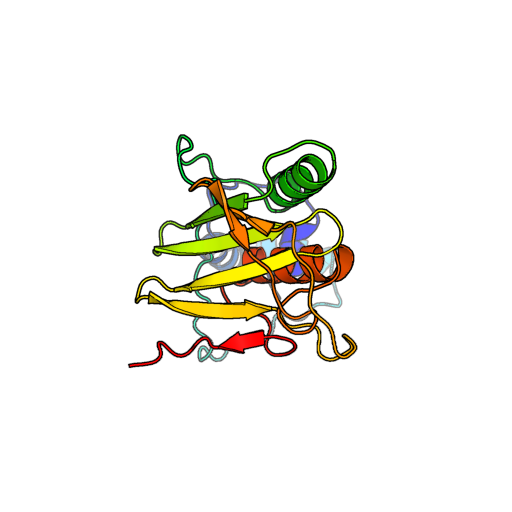 . LEU A 1 113 ? 1.737 -3.688 4.765 1.00 96.19 113 LEU A CA 1
ATOM 866 C C . LEU A 1 113 ? 2.608 -3.804 6.010 1.00 96.19 113 LEU A C 1
ATOM 868 O O . LEU A 1 113 ? 3.532 -4.613 6.058 1.00 96.19 113 LEU A O 1
ATOM 872 N N . ILE A 1 114 ? 2.295 -2.990 7.011 1.00 95.31 114 ILE A N 1
ATOM 873 C CA . ILE A 1 114 ? 2.999 -2.930 8.287 1.00 95.31 114 ILE A CA 1
ATOM 874 C C . ILE A 1 114 ? 2.034 -3.391 9.373 1.00 95.31 114 ILE A C 1
ATOM 876 O O . ILE A 1 114 ? 0.943 -2.836 9.549 1.00 95.31 114 ILE A O 1
ATOM 880 N N . GLU A 1 115 ? 2.445 -4.415 10.107 1.00 91.06 115 GLU A N 1
ATOM 881 C CA . GLU A 1 115 ? 1.710 -4.957 11.235 1.00 91.06 115 GLU A CA 1
ATOM 882 C C . GLU A 1 115 ? 1.834 -4.068 12.480 1.00 91.06 115 GLU A C 1
ATOM 884 O O . GLU A 1 115 ? 2.817 -3.339 12.638 1.00 91.06 115 GLU A O 1
ATOM 889 N N . PRO A 1 116 ? 0.894 -4.171 13.440 1.00 87.50 116 PRO A N 1
ATOM 890 C CA . PRO A 1 116 ? 0.929 -3.366 14.663 1.00 87.50 116 PRO A CA 1
ATOM 891 C C . PRO A 1 116 ? 2.225 -3.524 15.472 1.00 87.50 116 PRO A C 1
ATOM 893 O O . PRO A 1 116 ? 2.615 -2.619 16.205 1.00 87.50 116 PRO A O 1
ATOM 896 N N . LYS A 1 117 ? 2.892 -4.680 15.349 1.00 88.31 117 LYS A N 1
ATOM 897 C CA . LYS A 1 117 ? 4.157 -4.996 16.031 1.00 88.31 117 LYS A CA 1
ATOM 898 C C . LYS A 1 117 ? 5.403 -4.571 15.244 1.00 88.31 117 LYS A C 1
ATOM 900 O O . LYS A 1 117 ? 6.511 -4.818 15.707 1.00 88.31 117 LYS A O 1
ATOM 905 N N . GLY A 1 118 ? 5.230 -3.945 14.081 1.00 85.75 118 GLY A N 1
ATOM 906 C CA . GLY A 1 118 ? 6.314 -3.410 13.258 1.00 85.75 118 GLY A CA 1
ATOM 907 C C . GLY A 1 118 ? 6.871 -4.368 12.206 1.00 85.75 118 GLY A C 1
ATOM 908 O O . GLY A 1 118 ? 7.655 -3.923 11.377 1.00 85.75 118 GLY A O 1
ATOM 909 N N . THR A 1 119 ? 6.464 -5.642 12.185 1.00 90.62 119 THR A N 1
ATOM 910 C CA . THR A 1 119 ? 6.759 -6.533 11.053 1.00 90.62 119 THR A CA 1
ATOM 911 C C . THR A 1 119 ? 6.131 -5.960 9.791 1.00 90.62 119 THR A C 1
ATOM 913 O O . THR A 1 119 ? 4.965 -5.567 9.809 1.00 90.62 119 THR A O 1
ATOM 916 N N . SER A 1 120 ? 6.886 -5.914 8.701 1.00 94.38 120 SER A N 1
ATOM 917 C CA . SER A 1 120 ? 6.381 -5.439 7.421 1.00 94.38 120 SER A CA 1
ATOM 918 C C . SER A 1 120 ? 6.723 -6.396 6.296 1.00 94.38 120 SER A C 1
ATOM 920 O O . SER A 1 120 ? 7.553 -7.295 6.421 1.00 94.38 120 SER A O 1
ATOM 922 N N . GLY A 1 121 ? 6.042 -6.205 5.183 1.00 96.31 121 GLY A N 1
ATOM 923 C CA . GLY A 1 121 ? 6.413 -6.783 3.910 1.00 96.31 121 GLY A CA 1
ATOM 924 C C . GLY A 1 121 ? 5.818 -5.962 2.787 1.00 96.31 121 GLY A C 1
ATOM 925 O O . GLY A 1 121 ? 5.004 -5.062 3.030 1.00 96.31 121 GLY A O 1
ATOM 926 N N . HIS A 1 122 ? 6.194 -6.304 1.566 1.00 97.75 122 HIS A N 1
ATOM 927 C CA . HIS A 1 122 ? 5.706 -5.642 0.374 1.00 97.75 122 HIS A CA 1
ATOM 928 C C . HIS A 1 122 ? 5.335 -6.625 -0.734 1.00 97.75 122 HIS A C 1
ATOM 930 O O . HIS A 1 122 ? 5.776 -7.777 -0.765 1.00 97.75 122 HIS A O 1
ATOM 936 N N . ALA A 1 123 ? 4.491 -6.149 -1.645 1.00 98.00 123 ALA A N 1
ATOM 937 C CA . ALA A 1 123 ? 4.152 -6.872 -2.861 1.00 98.00 123 ALA A CA 1
ATOM 938 C C . ALA A 1 123 ? 5.342 -6.880 -3.827 1.00 98.00 123 ALA A C 1
ATOM 940 O O . ALA A 1 123 ? 5.993 -5.851 -4.004 1.00 98.00 123 ALA A O 1
ATOM 941 N N . ILE A 1 124 ? 5.575 -8.018 -4.476 1.00 97.56 124 ILE A N 1
ATOM 942 C CA . ILE A 1 124 ? 6.632 -8.198 -5.473 1.00 97.56 124 ILE A CA 1
ATOM 943 C C . ILE A 1 124 ? 6.049 -8.609 -6.824 1.00 97.56 124 ILE A C 1
ATOM 945 O O . ILE A 1 124 ? 5.043 -9.318 -6.891 1.00 97.56 124 ILE A O 1
ATOM 949 N N . ASP A 1 125 ? 6.720 -8.210 -7.900 1.00 96.50 125 ASP A N 1
ATOM 950 C CA . ASP A 1 125 ? 6.459 -8.675 -9.261 1.00 96.50 125 ASP A CA 1
ATOM 951 C C . ASP A 1 125 ? 7.588 -9.621 -9.698 1.00 96.50 125 ASP A C 1
ATOM 953 O O . ASP A 1 125 ? 8.607 -9.171 -10.221 1.00 96.50 125 ASP A O 1
ATOM 957 N N . PRO A 1 126 ? 7.446 -10.945 -9.512 1.00 92.06 126 PRO A N 1
ATOM 958 C CA . PRO A 1 126 ? 8.488 -11.898 -9.890 1.00 92.06 126 PRO A CA 1
ATOM 959 C C . PRO A 1 126 ? 8.688 -12.002 -11.409 1.00 92.06 126 PRO A C 1
ATOM 961 O O . PRO A 1 126 ? 9.646 -12.635 -11.847 1.00 92.06 126 PRO A O 1
ATOM 964 N N . GLN A 1 127 ? 7.775 -11.442 -12.210 1.00 92.62 127 GLN A N 1
ATOM 965 C CA . GLN A 1 127 ? 7.892 -11.387 -13.667 1.00 92.62 127 GLN A CA 1
ATOM 966 C C . GLN A 1 127 ? 8.576 -10.102 -14.140 1.00 92.62 127 GLN A C 1
ATOM 968 O O . GLN A 1 127 ? 8.867 -9.967 -15.333 1.00 92.62 127 GLN A O 1
ATOM 973 N N . ALA A 1 128 ? 8.869 -9.173 -13.228 1.00 91.69 128 ALA A N 1
ATOM 974 C CA . ALA A 1 128 ? 9.689 -8.023 -13.533 1.00 91.69 128 ALA A CA 1
ATOM 975 C C . ALA A 1 128 ? 11.076 -8.472 -14.019 1.00 91.69 128 ALA A C 1
ATOM 977 O O . ALA A 1 128 ? 11.720 -9.357 -13.449 1.00 91.69 128 ALA A O 1
ATOM 978 N N . GLY A 1 129 ? 11.545 -7.845 -15.098 1.00 88.56 129 GLY A N 1
ATOM 979 C CA . GLY A 1 129 ? 12.919 -8.014 -15.556 1.00 88.56 129 GLY A CA 1
ATOM 980 C C . GLY A 1 129 ? 13.929 -7.434 -14.560 1.00 88.56 129 GLY A C 1
ATOM 981 O O . GLY A 1 129 ? 13.576 -6.816 -13.559 1.00 88.56 129 GLY A O 1
ATOM 982 N N . LYS A 1 130 ? 15.220 -7.589 -14.865 1.00 89.12 130 LYS A N 1
ATOM 983 C CA . LYS A 1 130 ? 16.275 -6.892 -14.119 1.00 89.12 130 LYS A CA 1
ATOM 984 C C . LYS A 1 130 ? 16.201 -5.396 -14.418 1.00 89.12 130 LYS A C 1
ATOM 986 O O . LYS A 1 130 ? 16.305 -5.012 -15.582 1.00 89.12 130 LYS A O 1
ATOM 991 N N . GLY A 1 131 ? 16.075 -4.580 -13.382 1.00 93.00 131 GLY A N 1
ATOM 992 C CA . GLY A 1 131 ? 16.032 -3.131 -13.502 1.00 93.00 131 GLY A CA 1
ATOM 993 C C . GLY A 1 131 ? 15.512 -2.476 -12.233 1.00 93.00 131 GLY A C 1
ATOM 994 O O . GLY A 1 131 ? 15.016 -3.153 -11.332 1.00 93.00 131 GLY A O 1
ATOM 995 N N . SER A 1 132 ? 15.624 -1.159 -12.205 1.00 93.69 132 SER A N 1
ATOM 996 C CA . SER A 1 132 ? 15.154 -0.292 -11.136 1.00 93.69 132 SER A CA 1
ATOM 997 C C . SER A 1 132 ? 14.575 0.987 -11.738 1.00 93.69 132 SER A C 1
ATOM 999 O O . SER A 1 132 ? 14.912 1.376 -12.864 1.00 93.69 132 SER A O 1
ATOM 1001 N N . ARG A 1 133 ? 13.646 1.619 -11.017 1.00 92.12 133 ARG A N 1
ATOM 1002 C CA . ARG A 1 133 ? 12.986 2.862 -11.433 1.00 92.12 133 ARG A CA 1
ATOM 1003 C C . ARG A 1 133 ? 12.877 3.836 -10.266 1.00 92.12 133 ARG A C 1
ATOM 1005 O O . ARG A 1 133 ? 12.493 3.453 -9.164 1.00 92.12 133 ARG A O 1
ATOM 1012 N N . GLY A 1 134 ? 13.186 5.102 -10.544 1.00 92.00 134 GLY A N 1
ATOM 1013 C CA . GLY A 1 134 ? 12.996 6.234 -9.635 1.00 92.00 134 GLY A CA 1
ATOM 1014 C C . GLY A 1 134 ? 11.593 6.843 -9.708 1.00 92.00 134 GLY A C 1
ATOM 1015 O O . GLY A 1 134 ? 10.664 6.265 -10.287 1.00 92.00 134 GLY A O 1
ATOM 1016 N N . GLY A 1 135 ? 11.443 8.047 -9.149 1.00 90.06 135 GLY A N 1
ATOM 1017 C CA . GLY A 1 135 ? 10.190 8.805 -9.171 1.00 90.06 135 GLY A CA 1
ATOM 1018 C C . GLY A 1 135 ? 9.219 8.465 -8.041 1.00 90.06 135 GLY A C 1
ATOM 1019 O O . GLY A 1 135 ? 8.075 8.927 -8.060 1.00 90.06 135 GLY A O 1
ATOM 1020 N N . PHE A 1 136 ? 9.636 7.662 -7.059 1.00 91.31 136 PHE A N 1
ATOM 1021 C CA . PHE A 1 136 ? 8.819 7.332 -5.895 1.00 91.31 136 PHE A CA 1
ATOM 1022 C C . PHE A 1 136 ? 8.986 8.407 -4.820 1.00 91.31 136 PHE A C 1
ATOM 1024 O O . PHE A 1 136 ? 9.833 8.299 -3.938 1.00 91.31 136 PHE A O 1
ATOM 1031 N N . LEU A 1 137 ? 8.177 9.466 -4.906 1.00 89.25 137 LEU A N 1
ATOM 1032 C CA . LEU A 1 137 ? 8.215 10.569 -3.946 1.00 89.25 137 LEU A CA 1
ATOM 1033 C C . LEU A 1 137 ? 7.426 10.230 -2.672 1.00 89.25 137 LEU A C 1
ATOM 1035 O O . LEU A 1 137 ? 6.206 10.041 -2.705 1.00 89.25 137 LEU A O 1
ATOM 1039 N N . LEU A 1 138 ? 8.130 10.201 -1.547 1.00 86.75 138 LEU A N 1
ATOM 1040 C CA . LEU A 1 138 ? 7.587 9.989 -0.211 1.00 86.75 138 LEU A CA 1
ATOM 1041 C C . LEU A 1 138 ? 7.084 11.300 0.414 1.00 86.75 138 LEU A C 1
ATOM 1043 O O . LEU A 1 138 ? 7.469 12.401 0.019 1.00 86.75 138 LEU A O 1
ATOM 1047 N N . ASP A 1 139 ? 6.250 11.190 1.452 1.00 84.25 139 ASP A N 1
ATOM 1048 C CA . ASP A 1 139 ? 5.654 12.356 2.130 1.00 84.25 139 ASP A CA 1
ATOM 1049 C C . ASP A 1 139 ? 6.684 13.261 2.837 1.00 84.25 139 ASP A C 1
ATOM 1051 O O . ASP A 1 139 ? 6.395 14.422 3.124 1.00 84.25 139 ASP A O 1
ATOM 1055 N N . ASN A 1 140 ? 7.894 12.760 3.105 1.00 83.69 140 ASN A N 1
ATOM 1056 C CA . ASN A 1 140 ? 9.013 13.542 3.646 1.00 83.69 140 ASN A CA 1
ATOM 1057 C C . ASN A 1 140 ? 9.813 14.294 2.557 1.00 83.69 140 ASN A C 1
ATOM 1059 O O . ASN A 1 140 ? 10.811 14.936 2.879 1.00 83.69 140 ASN A O 1
ATOM 1063 N N . GLY A 1 141 ? 9.398 14.210 1.287 1.00 86.44 141 GLY A N 1
ATOM 1064 C CA . GLY A 1 141 ? 10.079 14.817 0.143 1.00 86.44 141 GLY A CA 1
ATOM 1065 C C . GLY A 1 141 ? 11.265 14.014 -0.397 1.00 86.44 141 GLY A C 1
ATOM 1066 O O . GLY A 1 141 ? 11.897 14.459 -1.350 1.00 86.44 141 GLY A O 1
ATOM 1067 N N . GLN A 1 142 ? 11.570 12.853 0.185 1.00 90.25 142 GLN A N 1
ATOM 1068 C CA . GLN A 1 142 ? 12.565 11.931 -0.351 1.00 90.25 142 GLN A CA 1
ATOM 1069 C C . GLN A 1 142 ? 12.031 11.277 -1.625 1.00 90.25 142 GLN A C 1
ATOM 1071 O O . GLN A 1 142 ? 10.891 10.815 -1.660 1.00 90.25 142 GLN A O 1
ATOM 1076 N N . GLU A 1 143 ? 12.864 11.232 -2.657 1.00 92.25 143 GLU A N 1
ATOM 1077 C CA . GLU A 1 143 ? 12.591 10.485 -3.878 1.00 92.25 143 GLU A CA 1
ATOM 1078 C C . GLU A 1 143 ? 13.437 9.214 -3.878 1.00 92.25 143 GLU A C 1
ATOM 1080 O O . GLU A 1 143 ? 14.665 9.286 -3.815 1.00 92.25 143 GLU A O 1
ATOM 1085 N N . ASP A 1 144 ? 12.765 8.066 -3.929 1.00 93.25 144 ASP A N 1
ATOM 1086 C CA . ASP A 1 144 ? 13.399 6.753 -3.924 1.00 93.25 144 ASP A CA 1
ATOM 1087 C C . ASP A 1 144 ? 13.443 6.127 -5.320 1.00 93.25 144 ASP A C 1
ATOM 1089 O O . ASP A 1 144 ? 12.595 6.372 -6.188 1.00 93.25 144 ASP A O 1
ATOM 1093 N N . GLU A 1 145 ? 14.423 5.245 -5.484 1.00 96.06 145 GLU A N 1
ATOM 1094 C CA . GLU A 1 145 ? 14.512 4.274 -6.563 1.00 96.06 145 GLU A CA 1
ATOM 1095 C C . GLU A 1 145 ? 14.294 2.871 -5.992 1.00 96.06 145 GLU A C 1
ATOM 1097 O O . GLU A 1 145 ? 14.853 2.519 -4.951 1.00 96.06 145 GLU A O 1
ATOM 1102 N N . TYR A 1 146 ? 13.461 2.078 -6.664 1.00 94.69 146 TYR A N 1
ATOM 1103 C CA . TYR A 1 146 ? 13.188 0.695 -6.283 1.00 94.69 146 TYR A CA 1
ATOM 1104 C C . TYR A 1 146 ? 13.480 -0.249 -7.438 1.00 94.69 146 TYR A C 1
ATOM 1106 O O . TYR A 1 146 ? 13.242 0.091 -8.600 1.00 94.69 146 TYR A O 1
ATOM 1114 N N . ASP A 1 147 ? 13.933 -1.456 -7.103 1.00 97.06 147 ASP A N 1
ATOM 1115 C CA . ASP A 1 147 ? 14.008 -2.545 -8.066 1.00 97.06 147 ASP A CA 1
ATOM 1116 C C . ASP A 1 147 ? 12.611 -2.842 -8.620 1.00 97.06 147 ASP A C 1
ATOM 1118 O O . ASP A 1 147 ? 11.606 -2.834 -7.901 1.00 97.06 147 ASP A O 1
ATOM 1122 N N . ASP A 1 148 ? 12.539 -3.153 -9.911 1.00 95.69 148 ASP A N 1
ATOM 1123 C CA . ASP A 1 148 ? 11.270 -3.437 -10.576 1.00 95.69 148 ASP A CA 1
ATOM 1124 C C . ASP A 1 148 ? 10.542 -4.631 -9.948 1.00 95.69 148 ASP A C 1
ATOM 1126 O O . ASP A 1 148 ? 9.313 -4.649 -9.941 1.00 95.69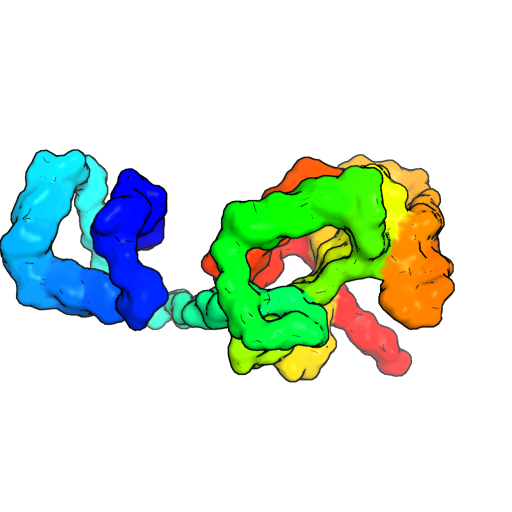 148 ASP A O 1
ATOM 1130 N N . VAL A 1 149 ? 11.293 -5.590 -9.394 1.00 97.25 149 VAL A N 1
ATOM 1131 C CA . VAL A 1 149 ? 10.767 -6.761 -8.673 1.00 97.25 149 VAL A CA 1
ATOM 1132 C C . VAL A 1 149 ? 10.121 -6.392 -7.338 1.00 97.25 149 VAL A C 1
ATOM 1134 O O . VAL A 1 149 ? 9.174 -7.053 -6.928 1.00 97.25 149 VAL A O 1
ATOM 1137 N N . ASP A 1 150 ? 10.578 -5.322 -6.684 1.00 97.19 150 ASP A N 1
ATOM 1138 C CA . ASP A 1 150 ? 10.061 -4.848 -5.391 1.00 97.19 150 ASP A CA 1
ATOM 1139 C C . ASP A 1 150 ? 8.917 -3.821 -5.574 1.00 97.19 150 ASP A C 1
ATOM 1141 O O . ASP A 1 150 ? 8.482 -3.146 -4.635 1.00 97.19 150 ASP A O 1
ATOM 1145 N N . THR A 1 151 ? 8.412 -3.694 -6.804 1.00 97.62 151 THR A N 1
ATOM 1146 C CA . THR A 1 151 ? 7.234 -2.903 -7.170 1.00 97.62 151 THR A CA 1
ATOM 1147 C C . THR A 1 151 ? 6.331 -3.723 -8.084 1.00 97.62 151 THR A C 1
ATOM 1149 O O . THR A 1 151 ? 6.769 -4.671 -8.726 1.00 97.62 151 THR A O 1
ATOM 1152 N N . VAL A 1 152 ? 5.057 -3.361 -8.191 1.00 97.00 152 VAL A N 1
ATOM 1153 C CA . VAL A 1 152 ? 4.076 -4.071 -9.024 1.00 97.00 152 VAL A CA 1
ATOM 1154 C C . VAL A 1 152 ? 3.444 -3.145 -10.059 1.00 97.00 152 VAL A C 1
ATOM 1156 O O . VAL A 1 152 ? 3.428 -1.919 -9.897 1.00 97.00 152 VAL A O 1
ATOM 1159 N N . THR A 1 153 ? 2.910 -3.725 -11.137 1.00 94.44 153 THR A N 1
ATOM 1160 C CA . THR A 1 153 ? 2.125 -2.974 -12.128 1.00 94.44 153 THR A CA 1
ATOM 1161 C C . THR A 1 153 ? 0.877 -2.368 -11.479 1.00 94.44 153 THR A C 1
ATOM 1163 O O . THR A 1 153 ? 0.384 -2.872 -10.473 1.00 94.44 153 THR A O 1
ATOM 1166 N N . ILE A 1 154 ? 0.325 -1.294 -12.049 1.00 89.81 154 ILE A N 1
ATOM 1167 C CA . ILE A 1 154 ? -0.895 -0.665 -11.514 1.00 89.81 154 ILE A CA 1
ATOM 1168 C C . ILE A 1 154 ? -2.081 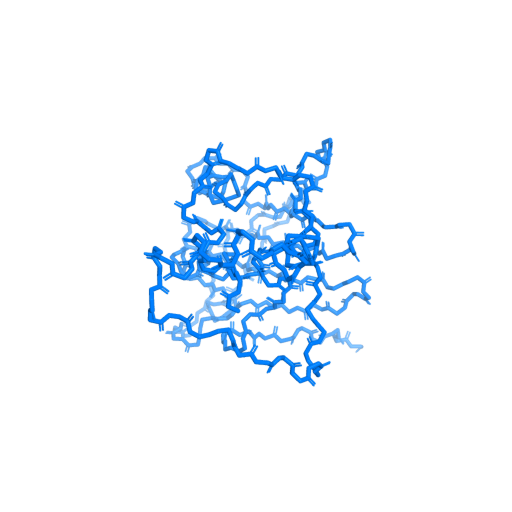-1.649 -11.398 1.00 89.81 154 ILE A C 1
ATOM 1170 O O . ILE A 1 154 ? -2.723 -1.659 -10.346 1.00 89.81 154 ILE A O 1
ATOM 1174 N N . PRO A 1 155 ? -2.403 -2.483 -12.409 1.00 89.25 155 PRO A N 1
ATOM 1175 C CA . PRO A 1 155 ? -3.473 -3.473 -12.273 1.00 89.25 155 PRO A CA 1
ATOM 1176 C C . PRO A 1 155 ? -3.240 -4.456 -11.120 1.00 89.25 155 PRO A C 1
ATOM 1178 O O . PRO A 1 155 ? -4.147 -4.688 -10.319 1.00 89.25 155 PRO A O 1
ATOM 1181 N N . ASP A 1 156 ? -2.019 -4.979 -10.990 1.00 92.56 156 ASP A N 1
ATOM 1182 C CA . ASP A 1 156 ? -1.674 -5.918 -9.919 1.00 92.56 156 ASP A CA 1
ATOM 1183 C C . ASP A 1 156 ? -1.704 -5.238 -8.551 1.00 92.56 156 ASP A C 1
ATOM 1185 O O . ASP A 1 156 ? -2.213 -5.800 -7.582 1.00 92.56 156 ASP A O 1
ATOM 1189 N N . ALA A 1 157 ? -1.267 -3.981 -8.486 1.00 92.31 157 ALA A N 1
ATOM 1190 C CA . ALA A 1 157 ? -1.338 -3.163 -7.289 1.00 92.31 157 ALA A CA 1
ATOM 1191 C C . ALA A 1 157 ? -2.776 -3.036 -6.771 1.00 92.31 157 ALA A C 1
ATOM 1193 O O . ALA A 1 157 ? -3.045 -3.262 -5.590 1.00 92.31 157 ALA A O 1
ATOM 1194 N N . LEU A 1 158 ? -3.723 -2.720 -7.659 1.00 87.88 158 LEU A N 1
ATOM 1195 C CA . LEU A 1 158 ? -5.137 -2.598 -7.301 1.00 87.88 158 LEU A CA 1
ATOM 1196 C C . LEU A 1 158 ? -5.730 -3.935 -6.828 1.00 87.88 158 LEU A C 1
ATOM 1198 O O . LEU A 1 158 ? -6.556 -3.937 -5.909 1.00 87.88 158 LEU A O 1
ATOM 1202 N N . ASN A 1 159 ? -5.282 -5.060 -7.394 1.00 89.00 159 ASN A N 1
ATOM 1203 C CA . ASN A 1 159 ? -5.672 -6.398 -6.944 1.00 89.00 159 ASN A CA 1
ATOM 1204 C C . ASN A 1 159 ? -5.135 -6.704 -5.540 1.00 89.00 159 ASN A C 1
ATOM 1206 O O . ASN A 1 159 ? -5.898 -7.137 -4.672 1.00 89.00 159 ASN A O 1
ATOM 1210 N N . VAL A 1 160 ? -3.853 -6.427 -5.285 1.00 92.25 160 VAL A N 1
ATOM 1211 C CA . VAL A 1 160 ? -3.224 -6.636 -3.972 1.00 92.25 160 VAL A CA 1
ATOM 1212 C C . VAL A 1 160 ? -3.871 -5.751 -2.906 1.00 92.25 160 VAL A C 1
ATOM 1214 O O . VAL A 1 160 ? -4.230 -6.243 -1.836 1.00 92.25 160 VAL A O 1
ATOM 1217 N N . ILE A 1 161 ? -4.111 -4.471 -3.209 1.00 90.31 161 ILE A N 1
ATOM 1218 C CA . ILE A 1 161 ? -4.838 -3.555 -2.320 1.00 90.31 161 ILE A CA 1
ATOM 1219 C C . ILE A 1 161 ? -6.229 -4.121 -2.021 1.00 90.31 161 ILE A C 1
ATOM 1221 O O . ILE A 1 161 ? -6.597 -4.254 -0.856 1.00 90.31 161 ILE A O 1
ATOM 1225 N N . GLY A 1 162 ? -6.994 -4.519 -3.042 1.00 85.81 162 GLY A N 1
ATOM 1226 C CA . GLY A 1 162 ? -8.322 -5.111 -2.856 1.00 85.81 162 GLY A CA 1
ATOM 1227 C C . GLY A 1 162 ? -8.309 -6.349 -1.952 1.00 85.81 162 GLY A C 1
ATOM 1228 O O . GLY A 1 162 ? -9.178 -6.495 -1.084 1.00 85.81 162 GLY A O 1
ATOM 1229 N N . TYR A 1 163 ? -7.297 -7.207 -2.104 1.00 86.81 163 TYR A N 1
ATOM 1230 C CA . TYR A 1 163 ? -7.102 -8.376 -1.252 1.00 86.81 163 TYR A CA 1
ATOM 1231 C C . TYR A 1 163 ? -6.832 -7.980 0.205 1.00 86.81 163 TYR A C 1
ATOM 1233 O O . TYR A 1 163 ? -7.548 -8.442 1.096 1.00 86.81 163 TYR A O 1
ATOM 1241 N N . ILE A 1 164 ? -5.866 -7.090 0.453 1.00 88.62 164 ILE A N 1
ATOM 1242 C CA . ILE A 1 164 ? -5.489 -6.641 1.805 1.00 88.62 164 ILE A CA 1
ATOM 1243 C C . ILE A 1 164 ? -6.663 -5.952 2.501 1.00 88.62 164 ILE A C 1
ATOM 1245 O O . ILE A 1 164 ? -6.938 -6.218 3.668 1.00 88.62 164 ILE A O 1
ATOM 1249 N N . LEU A 1 165 ? -7.414 -5.110 1.790 1.00 84.81 165 LEU A N 1
ATOM 1250 C CA . LEU A 1 165 ? -8.588 -4.444 2.357 1.00 84.81 165 LEU A CA 1
ATOM 1251 C C . LEU A 1 165 ? -9.684 -5.432 2.769 1.00 84.81 165 LEU A C 1
ATOM 1253 O O . LEU A 1 165 ? -10.459 -5.146 3.680 1.00 84.81 165 LEU A O 1
ATOM 1257 N N . THR A 1 166 ? -9.759 -6.582 2.099 1.00 80.19 166 THR A N 1
ATOM 1258 C CA . THR A 1 166 ? -10.774 -7.609 2.357 1.00 80.19 166 THR A CA 1
ATOM 1259 C C . THR A 1 166 ? -10.368 -8.564 3.479 1.00 80.19 166 THR A C 1
ATOM 1261 O O . THR A 1 166 ? -11.234 -8.966 4.258 1.00 80.19 166 THR A O 1
ATOM 1264 N N . HIS A 1 167 ? -9.082 -8.919 3.562 1.00 81.50 167 HIS A N 1
ATOM 1265 C CA . HIS A 1 167 ? -8.578 -9.980 4.445 1.00 81.50 167 HIS A CA 1
ATOM 1266 C C . HIS A 1 167 ? -7.738 -9.462 5.618 1.00 81.50 167 HIS A C 1
ATOM 1268 O O . HIS A 1 167 ? -7.566 -10.165 6.605 1.00 81.50 167 HIS A O 1
ATOM 1274 N N . GLY A 1 168 ? -7.231 -8.229 5.542 1.00 84.81 168 GLY A N 1
ATOM 1275 C CA . GLY A 1 168 ? -6.354 -7.640 6.559 1.00 84.81 168 GLY A CA 1
ATOM 1276 C C . GLY A 1 168 ? -4.956 -8.258 6.597 1.00 84.81 168 GLY A C 1
ATOM 1277 O O . GLY A 1 168 ? -4.170 -7.923 7.477 1.00 84.81 168 GLY A O 1
ATOM 1278 N N . THR A 1 169 ? -4.650 -9.142 5.651 1.00 86.50 169 THR A N 1
ATOM 1279 C CA . THR A 1 169 ? -3.397 -9.885 5.528 1.00 86.50 169 THR A CA 1
ATOM 1280 C C . THR A 1 169 ? -2.875 -9.763 4.098 1.00 86.50 169 THR A C 1
ATOM 1282 O O . THR A 1 169 ? -3.667 -9.512 3.178 1.00 86.50 169 THR A O 1
ATOM 1285 N N . PRO A 1 170 ? -1.566 -9.955 3.873 1.00 90.31 170 PRO A N 1
ATOM 1286 C CA . PRO A 1 170 ? -1.041 -9.979 2.519 1.00 90.31 170 PRO A CA 1
ATOM 1287 C C . PRO A 1 170 ? -1.520 -11.221 1.745 1.00 90.31 170 PRO A C 1
ATOM 1289 O O . PRO A 1 170 ? -1.923 -12.217 2.360 1.00 90.31 170 PRO A O 1
ATOM 1292 N N . PRO A 1 171 ? -1.484 -11.183 0.402 1.00 88.06 171 PRO A N 1
ATOM 1293 C CA . PRO A 1 171 ? -1.603 -12.384 -0.419 1.00 88.06 171 PRO A CA 1
ATOM 1294 C C . PRO A 1 171 ? -0.491 -13.396 -0.096 1.00 88.06 171 PRO A C 1
ATOM 1296 O O . PRO A 1 171 ? 0.607 -13.014 0.304 1.00 88.06 171 PRO A O 1
ATOM 1299 N N . GLN A 1 172 ? -0.769 -14.691 -0.277 1.00 85.75 172 GLN A N 1
ATOM 1300 C CA . GLN A 1 172 ? 0.221 -15.751 -0.037 1.00 85.75 172 GLN A CA 1
ATOM 1301 C C . GLN A 1 172 ? 1.340 -15.756 -1.092 1.00 85.75 172 GLN A C 1
ATOM 1303 O O . GLN A 1 172 ? 2.487 -16.062 -0.778 1.00 85.75 172 GLN A O 1
ATOM 1308 N N . GLU A 1 173 ? 1.001 -15.430 -2.338 1.00 88.38 173 GLU A N 1
ATOM 1309 C CA . GLU A 1 173 ? 1.941 -15.336 -3.454 1.00 88.38 173 GLU A CA 1
ATOM 1310 C C . GLU A 1 173 ? 2.233 -13.873 -3.787 1.00 88.38 173 GLU A C 1
ATOM 1312 O O . GLU A 1 173 ? 1.405 -12.996 -3.544 1.00 88.38 173 GLU A O 1
ATOM 1317 N N . GLY A 1 174 ? 3.408 -13.607 -4.363 1.00 92.75 174 GLY A N 1
ATOM 1318 C CA . GLY A 1 174 ? 3.783 -12.246 -4.756 1.00 92.75 174 GLY A CA 1
ATOM 1319 C C . GLY A 1 174 ? 3.973 -11.303 -3.565 1.00 92.75 174 GLY A C 1
ATOM 1320 O O . GLY A 1 174 ? 3.754 -10.102 -3.691 1.00 92.75 174 GLY A O 1
ATOM 1321 N N . TRP A 1 175 ? 4.368 -11.837 -2.406 1.00 96.31 175 TRP A N 1
ATOM 1322 C CA . TRP A 1 175 ? 4.639 -11.067 -1.197 1.00 96.31 175 TRP A CA 1
ATOM 1323 C C . TRP A 1 175 ? 6.008 -11.414 -0.614 1.00 96.31 175 TRP A C 1
ATOM 1325 O O . TRP A 1 175 ? 6.361 -12.587 -0.492 1.00 96.31 175 TRP A O 1
ATOM 1335 N N . LYS A 1 176 ? 6.766 -10.394 -0.215 1.00 95.69 176 LYS A N 1
ATOM 1336 C CA . LYS A 1 176 ? 8.083 -10.513 0.414 1.00 95.69 176 LYS A CA 1
ATOM 1337 C C . LYS A 1 176 ? 8.028 -9.892 1.801 1.00 95.69 176 LYS A C 1
ATOM 1339 O O . LYS A 1 176 ? 7.580 -8.763 1.967 1.00 95.69 176 LYS A O 1
ATOM 1344 N N . VAL A 1 177 ? 8.457 -10.647 2.809 1.00 94.44 177 VAL A N 1
ATOM 1345 C CA . VAL A 1 177 ? 8.591 -10.133 4.178 1.00 94.44 177 VAL A CA 1
ATOM 1346 C C . VAL A 1 177 ? 9.872 -9.315 4.262 1.00 94.44 177 VAL A C 1
ATOM 1348 O O . VAL A 1 177 ? 10.938 -9.793 3.872 1.00 94.44 177 VAL A O 1
ATOM 1351 N N . ASP A 1 178 ? 9.762 -8.107 4.801 1.00 90.81 178 ASP A N 1
ATOM 1352 C CA . ASP A 1 178 ? 10.902 -7.240 5.047 1.00 90.81 178 ASP A CA 1
ATOM 1353 C C . ASP A 1 178 ? 11.520 -7.620 6.387 1.00 90.81 178 ASP A C 1
ATOM 1355 O O . ASP A 1 178 ? 10.896 -7.534 7.448 1.00 90.81 178 ASP A O 1
ATOM 1359 N N . VAL A 1 179 ? 12.765 -8.072 6.339 1.00 77.75 179 VAL A N 1
ATOM 1360 C CA . VAL A 1 179 ? 13.572 -8.264 7.539 1.00 77.75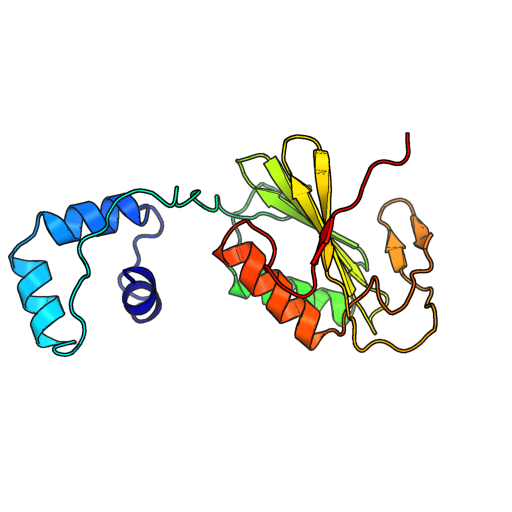 179 VAL A CA 1
ATOM 1361 C C . VAL A 1 179 ? 14.223 -6.930 7.868 1.00 77.75 179 VAL A C 1
ATOM 1363 O O . VAL A 1 179 ? 14.881 -6.336 7.019 1.00 77.75 179 VAL A O 1
ATOM 1366 N N . LEU A 1 180 ? 14.053 -6.462 9.106 1.00 55.75 180 LEU A N 1
ATOM 1367 C CA . LEU A 1 180 ? 14.901 -5.402 9.643 1.00 55.75 180 LEU A CA 1
ATOM 1368 C C . LEU A 1 180 ? 16.338 -5.933 9.619 1.00 55.75 180 LEU A C 1
ATOM 1370 O O . LEU A 1 180 ? 16.668 -6.827 10.404 1.00 55.75 180 LEU A O 1
ATOM 1374 N N . GLU A 1 181 ? 17.172 -5.426 8.712 1.00 40.25 181 GLU A N 1
ATOM 1375 C CA . GLU A 1 181 ? 18.615 -5.599 8.843 1.00 40.25 181 GLU A CA 1
ATOM 1376 C C . GLU A 1 181 ? 19.015 -5.049 10.221 1.00 40.25 181 GLU A C 1
ATOM 1378 O O . GLU A 1 181 ? 18.666 -3.923 10.587 1.00 40.25 181 GLU A O 1
ATOM 1383 N N . ARG A 1 182 ? 19.624 -5.917 11.033 1.00 34.22 182 ARG A N 1
ATOM 1384 C CA . ARG A 1 182 ? 20.152 -5.598 12.363 1.00 34.22 182 ARG A CA 1
ATOM 1385 C C . ARG A 1 182 ? 21.547 -5.015 12.261 1.00 34.22 182 ARG A C 1
ATOM 1387 O O . ARG A 1 182 ? 22.321 -5.543 11.433 1.00 34.22 182 ARG A O 1
#

Foldseek 3Di:
DLVVVVPPDPVPDPVVQDSVNVVVVCVPDPVNVVVVCVVCVPDDDDDDPPDDPQPPLAFKDWPPDPPPGDDLVRVLVVVVVCLPDNDQWTWIAGPQGKIWIWGDLSFWIWTKIAHNVGWIKTFFDPVDDFDKDWNGQDPVRDIDIDTNRNIGGPVVVSVQSSVCSVRVDGDPPRMDTDDDDD

Organism: Corynebacterium glutamicum (strain ATCC 13032 / DSM 20300 / JCM 1318 / BCRC 11384 / CCUG 27702 / LMG 3730 / NBRC 12168 / NCIMB 10025 / NRRL B-2784 / 534) (NCBI:txid196627)

Secondary structure (DSSP, 8-state):
--HHHHTS-GGG--TTS-HHHHHHHHHH-HHHHHHHHHH-TT---PPP-S-S-----PPBEETTS--PPBPHHHHHHHHHHHHHHS-SEEEEE-TT--EEEEEE-SSEEEEEEE-TTS-EEEE--TT--S-EEEEEE-TTS-EEEEEGGGSEEHHHHHHHHHHHHHHSS--SSSEEEEP--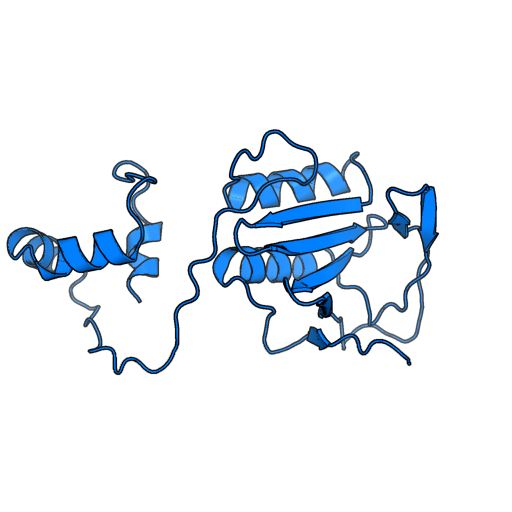-

Radius of gyration: 19.39 Å; chains: 1; bounding box: 58×42×32 Å

pLDDT: mean 73.83, std 23.47, range [30.75, 98.0]

Sequence (182 aa):
MVGIAYARFPDTRDDSISRGKARSALEKSTGLKERFARHFPAISIPVDTGDAADILVSGWWLSGSKKKILTAAEIQTLFINRLATGPLSTQLETATGLKLQVVTNRERMKITLIEPKGTSGHAIDPQAGKGSRGGFLLDNGQEDEYDDVDTVTIPDALNVIGYILTHGTPPQEGWKVDVLER